Protein AF-J9GLI7-F1 (afdb_monomer_lite)

Structure (mmCIF, N/CA/C/O backbone):
data_AF-J9GLI7-F1
#
_entry.id   AF-J9GLI7-F1
#
loop_
_atom_site.group_PDB
_atom_site.id
_atom_site.type_symbol
_atom_site.label_atom_id
_atom_site.label_alt_id
_atom_site.label_comp_id
_atom_site.label_asym_id
_atom_site.label_entity_id
_atom_site.label_seq_id
_atom_site.pdbx_PDB_ins_code
_atom_site.Cartn_x
_atom_site.Cartn_y
_atom_site.Cartn_z
_atom_site.occupancy
_atom_site.B_iso_or_equiv
_atom_site.auth_seq_id
_atom_site.auth_comp_id
_atom_site.auth_asym_id
_atom_site.auth_atom_id
_atom_site.pdbx_PDB_model_num
ATOM 1 N N . MET A 1 1 ? 29.562 -5.279 60.155 1.00 58.66 1 MET A N 1
ATOM 2 C CA . MET A 1 1 ? 29.760 -5.591 58.714 1.00 58.66 1 MET A CA 1
ATOM 3 C C . MET A 1 1 ? 28.732 -6.564 58.123 1.00 58.66 1 MET A C 1
ATOM 5 O O . MET A 1 1 ? 28.361 -6.360 56.978 1.00 58.66 1 MET A O 1
ATOM 9 N N . LYS A 1 2 ? 28.255 -7.599 58.842 1.00 58.78 2 LYS A N 1
ATOM 10 C CA . LYS A 1 2 ? 27.282 -8.575 58.293 1.00 58.78 2 LYS A CA 1
ATOM 11 C C . LYS 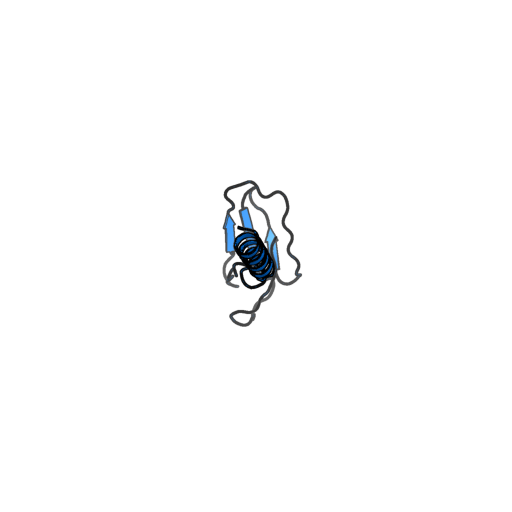A 1 2 ? 25.887 -7.982 58.015 1.00 58.78 2 LYS A C 1
ATOM 13 O O . LYS A 1 2 ? 25.368 -8.182 56.930 1.00 58.78 2 LYS A O 1
ATOM 18 N N . ILE A 1 3 ? 25.346 -7.179 58.936 1.00 66.75 3 ILE A N 1
ATOM 19 C CA . ILE A 1 3 ? 24.001 -6.571 58.817 1.00 66.75 3 ILE A CA 1
ATOM 20 C C . ILE A 1 3 ? 23.895 -5.588 57.639 1.00 66.75 3 ILE A C 1
ATOM 22 O O . ILE A 1 3 ? 22.917 -5.615 56.903 1.00 66.75 3 ILE A O 1
ATOM 26 N N . ILE A 1 4 ? 24.935 -4.781 57.403 1.00 67.81 4 ILE A N 1
ATOM 27 C CA . ILE A 1 4 ? 24.974 -3.833 56.276 1.00 67.81 4 ILE A CA 1
ATOM 28 C C . ILE A 1 4 ? 24.955 -4.585 54.936 1.00 67.81 4 ILE A C 1
ATOM 30 O O . ILE A 1 4 ? 24.232 -4.195 54.026 1.00 67.81 4 ILE A O 1
ATOM 34 N N . LYS A 1 5 ? 25.677 -5.712 54.831 1.00 61.00 5 LYS A N 1
ATOM 35 C CA . LYS A 1 5 ? 25.651 -6.557 53.627 1.00 61.00 5 LYS A CA 1
ATOM 36 C C . LYS A 1 5 ? 24.265 -7.155 53.373 1.00 61.00 5 LYS A C 1
ATOM 38 O O . LYS A 1 5 ? 23.827 -7.170 52.229 1.00 61.00 5 LYS A O 1
ATOM 43 N N . THR A 1 6 ? 23.565 -7.601 54.417 1.00 65.69 6 THR A N 1
ATOM 44 C CA . THR A 1 6 ? 22.214 -8.170 54.285 1.00 65.69 6 THR A CA 1
ATOM 45 C C . THR A 1 6 ? 21.196 -7.130 53.813 1.00 65.69 6 THR A C 1
ATOM 47 O O . THR A 1 6 ? 20.374 -7.435 52.954 1.00 65.69 6 THR A O 1
ATOM 50 N N . ILE A 1 7 ? 21.285 -5.892 54.308 1.00 72.44 7 ILE A N 1
ATOM 51 C CA . ILE A 1 7 ? 20.408 -4.794 53.873 1.00 72.44 7 ILE A CA 1
ATOM 52 C C . ILE A 1 7 ? 20.668 -4.444 52.403 1.00 72.44 7 ILE A C 1
ATOM 54 O O . ILE A 1 7 ? 19.722 -4.339 51.627 1.00 72.44 7 ILE A O 1
ATOM 58 N N . CYS A 1 8 ? 21.935 -4.333 51.989 1.00 67.62 8 CYS A N 1
ATOM 59 C CA . CYS A 1 8 ? 22.273 -4.027 50.596 1.00 67.62 8 CYS A CA 1
ATOM 60 C C . CYS A 1 8 ? 21.739 -5.077 49.609 1.00 67.62 8 CYS A C 1
ATOM 62 O O . CYS A 1 8 ? 21.244 -4.696 48.551 1.00 67.62 8 CYS A O 1
ATOM 64 N N . ILE A 1 9 ? 21.790 -6.368 49.965 1.00 71.56 9 ILE A N 1
ATOM 65 C CA . ILE A 1 9 ? 21.259 -7.465 49.135 1.00 71.56 9 ILE A CA 1
ATOM 66 C C . ILE A 1 9 ? 19.728 -7.391 49.037 1.00 71.56 9 ILE A C 1
ATOM 68 O O . ILE A 1 9 ? 19.172 -7.560 47.954 1.00 71.56 9 ILE A O 1
ATOM 72 N N . GLY A 1 10 ? 19.041 -7.086 50.144 1.00 70.56 10 GLY A N 1
ATOM 73 C CA . GLY A 1 10 ? 17.583 -6.925 50.146 1.00 70.56 10 GLY A CA 1
ATOM 74 C C . GLY A 1 10 ? 17.11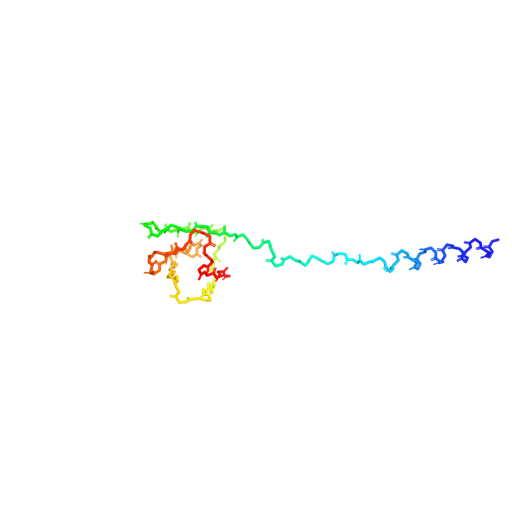1 -5.776 49.250 1.00 70.56 10 GLY A C 1
ATOM 75 O O . GLY A 1 10 ? 16.135 -5.921 48.519 1.00 70.56 10 GLY A O 1
ATOM 76 N N . VAL A 1 11 ? 17.846 -4.660 49.244 1.00 73.12 11 VAL A N 1
ATOM 77 C CA . VAL A 1 11 ? 17.539 -3.499 48.394 1.00 73.12 11 VAL A CA 1
ATOM 78 C C . VAL A 1 11 ? 17.754 -3.820 46.912 1.00 73.12 11 VAL A C 1
ATOM 80 O O . VAL A 1 11 ? 16.912 -3.476 46.089 1.00 73.12 11 VAL A O 1
ATOM 83 N N . THR A 1 12 ? 18.826 -4.532 46.550 1.00 67.31 12 THR A N 1
ATOM 84 C CA . THR A 1 12 ? 19.065 -4.893 45.138 1.00 67.31 12 THR A CA 1
ATOM 85 C C . THR A 1 12 ? 18.025 -5.878 44.606 1.00 67.31 12 THR A C 1
ATOM 87 O O . THR A 1 12 ? 17.586 -5.737 43.467 1.00 67.31 12 THR A O 1
ATOM 90 N N . ALA A 1 13 ? 17.572 -6.824 45.435 1.00 68.94 13 ALA A N 1
ATOM 91 C CA . ALA A 1 13 ? 16.501 -7.745 45.062 1.00 68.94 13 ALA A CA 1
ATOM 92 C C . ALA A 1 13 ? 15.167 -7.012 44.821 1.00 68.94 13 ALA A C 1
ATOM 94 O O . ALA A 1 13 ? 14.494 -7.280 43.827 1.00 68.94 13 ALA A O 1
ATOM 95 N N . ALA A 1 14 ? 14.822 -6.033 45.664 1.00 68.06 14 ALA A N 1
ATOM 96 C CA . ALA A 1 14 ? 13.595 -5.247 45.515 1.00 68.06 14 ALA A CA 1
ATOM 97 C C . ALA A 1 14 ? 13.592 -4.342 44.267 1.00 68.06 14 ALA A C 1
ATOM 99 O O . ALA A 1 14 ? 12.545 -4.130 43.662 1.00 68.06 14 ALA A O 1
ATOM 100 N N . LEU A 1 15 ? 14.754 -3.829 43.845 1.00 65.06 15 LEU A N 1
ATOM 101 C CA . LEU A 1 15 ? 14.857 -3.032 42.616 1.00 65.06 15 LEU A CA 1
ATOM 102 C C . LEU A 1 15 ? 14.783 -3.890 41.340 1.00 65.06 15 LEU A C 1
ATOM 104 O O . LEU A 1 15 ? 14.375 -3.387 40.297 1.00 65.06 15 LEU A O 1
ATOM 108 N N . SER A 1 16 ? 15.135 -5.17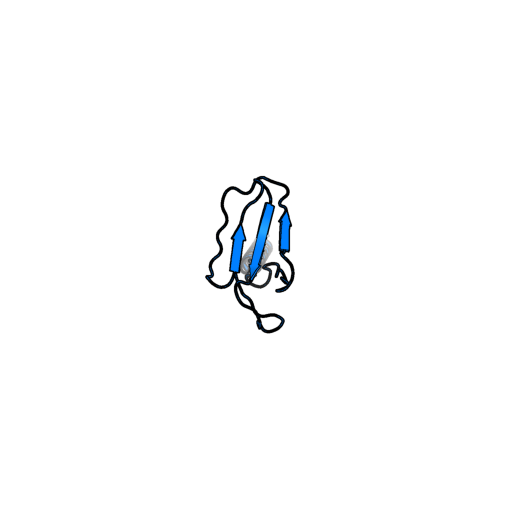9 41.409 1.00 64.31 16 SER A N 1
ATOM 109 C CA . SER A 1 16 ? 15.076 -6.094 40.256 1.00 64.31 16 SER A CA 1
ATOM 110 C C . SER A 1 16 ? 13.669 -6.592 39.903 1.00 64.31 16 SER A C 1
ATOM 112 O O . SER A 1 16 ? 13.471 -7.132 38.819 1.00 64.31 16 SER A O 1
ATOM 114 N N . SER A 1 17 ? 12.687 -6.396 40.789 1.00 63.66 17 SER A N 1
ATOM 115 C CA . SER A 1 17 ? 11.278 -6.740 40.549 1.00 63.66 17 SER A CA 1
ATOM 116 C C . SER A 1 17 ? 10.453 -5.575 40.001 1.00 63.66 17 SER A C 1
ATOM 118 O O . SER A 1 17 ? 9.230 -5.684 39.913 1.00 63.66 17 SER A O 1
ATOM 120 N N . LEU A 1 18 ? 11.086 -4.442 39.683 1.00 69.12 18 LEU A N 1
ATOM 121 C CA . LEU A 1 18 ? 10.391 -3.358 39.004 1.00 69.12 18 LEU A CA 1
ATOM 122 C C . LEU A 1 18 ? 10.016 -3.842 37.597 1.00 69.12 18 LEU A C 1
ATOM 124 O O . LEU A 1 18 ? 10.883 -4.371 36.895 1.00 69.12 18 LEU A O 1
ATOM 128 N N . PRO A 1 19 ? 8.746 -3.701 37.181 1.00 64.38 19 PRO A N 1
ATOM 129 C CA . PRO A 1 19 ? 8.346 -4.083 35.840 1.00 64.38 19 PRO A CA 1
ATOM 130 C C . PRO A 1 19 ? 9.175 -3.271 34.848 1.00 64.38 19 PRO A C 1
ATOM 132 O O . PRO A 1 19 ? 9.198 -2.040 34.887 1.00 64.38 19 PRO A O 1
ATOM 135 N N . THR A 1 20 ? 9.892 -3.969 33.974 1.00 63.94 20 THR A N 1
ATOM 136 C CA . THR A 1 20 ? 10.494 -3.333 32.810 1.00 63.94 20 THR A CA 1
ATOM 137 C C . THR A 1 20 ? 9.319 -2.952 31.914 1.00 63.94 20 THR A C 1
ATOM 139 O O . THR A 1 20 ? 8.486 -3.796 31.574 1.00 63.94 20 THR A O 1
ATOM 142 N N . PHE A 1 21 ? 9.172 -1.664 31.610 1.00 64.06 21 PHE A N 1
ATOM 143 C CA . PHE A 1 21 ? 8.220 -1.229 30.597 1.00 64.06 21 PHE A CA 1
ATOM 144 C C . PHE A 1 21 ? 8.759 -1.714 29.250 1.00 64.06 21 PHE A C 1
ATOM 146 O O . PHE A 1 21 ? 9.536 -1.028 28.592 1.00 64.06 21 PHE A O 1
ATOM 153 N N . ALA A 1 22 ? 8.417 -2.943 28.871 1.00 57.09 22 ALA A N 1
ATOM 154 C CA . ALA A 1 22 ? 8.528 -3.360 27.487 1.00 57.09 22 ALA A CA 1
ATOM 155 C C . ALA A 1 22 ? 7.592 -2.459 26.673 1.00 57.09 22 ALA A C 1
ATOM 157 O O . ALA A 1 22 ? 6.447 -2.249 27.074 1.00 57.09 22 ALA A O 1
ATOM 158 N N . GLN A 1 23 ? 8.085 -1.904 25.566 1.00 49.28 23 GLN A N 1
ATOM 159 C CA . GLN A 1 23 ? 7.282 -1.084 24.665 1.00 49.28 23 GLN A CA 1
ATOM 160 C C . GLN A 1 23 ? 6.124 -1.937 24.131 1.00 49.28 23 GLN A C 1
ATOM 162 O O . GLN A 1 23 ? 6.307 -2.802 23.278 1.00 49.28 23 GLN A O 1
ATOM 167 N N . GLN A 1 24 ? 4.939 -1.742 24.703 1.00 53.69 24 GLN A N 1
ATOM 168 C CA . GLN A 1 24 ? 3.688 -2.342 24.260 1.00 53.69 24 GLN A CA 1
ATOM 169 C C . GLN A 1 24 ? 2.941 -1.301 23.435 1.00 53.69 24 GLN A C 1
ATOM 171 O O . GLN A 1 24 ? 1.950 -0.749 23.899 1.00 53.69 24 GLN A O 1
ATOM 176 N N . THR A 1 25 ? 3.421 -0.991 22.234 1.00 50.50 25 THR A N 1
ATOM 177 C CA . THR A 1 25 ? 2.766 0.044 21.429 1.00 50.50 25 THR A CA 1
ATOM 178 C C . THR A 1 25 ? 2.482 -0.476 20.029 1.00 50.50 25 THR A C 1
ATOM 180 O O . THR A 1 25 ? 3.214 -0.228 19.083 1.00 50.50 25 THR A O 1
ATOM 183 N N . TYR A 1 26 ? 1.383 -1.225 19.909 1.00 49.28 26 TYR A N 1
ATOM 184 C CA . TYR A 1 26 ? 0.654 -1.363 18.641 1.00 49.28 26 TYR A CA 1
ATOM 185 C C . TYR A 1 26 ? 0.031 -0.012 18.215 1.00 49.28 26 TYR A C 1
ATOM 187 O O . TYR A 1 26 ? -0.219 0.227 17.042 1.00 49.28 26 TYR A O 1
ATOM 195 N N . GLU A 1 27 ? -0.152 0.899 19.176 1.00 52.72 27 GLU A N 1
ATOM 196 C CA . GLU A 1 27 ? -0.774 2.225 19.031 1.00 52.72 27 GLU A CA 1
ATOM 197 C C . GLU A 1 27 ? 0.099 3.286 18.315 1.00 52.72 27 GLU A C 1
ATOM 199 O O . GLU A 1 27 ? -0.343 4.414 18.145 1.00 52.72 27 GLU A O 1
ATOM 204 N N . GLU A 1 28 ? 1.327 2.963 17.890 1.00 56.69 28 GLU A N 1
ATOM 205 C CA . GLU A 1 28 ? 2.285 3.919 17.288 1.00 56.69 28 GLU A CA 1
ATOM 206 C C . GLU A 1 28 ? 2.544 3.661 15.794 1.00 56.69 28 GLU A C 1
ATOM 208 O O . GLU A 1 28 ? 3.513 4.162 15.227 1.00 56.69 28 GLU A O 1
ATOM 213 N N . LEU A 1 29 ? 1.700 2.871 15.126 1.00 66.81 29 LEU A N 1
ATOM 214 C CA . LEU A 1 29 ? 1.783 2.752 13.671 1.00 66.81 29 LEU A CA 1
ATOM 215 C C . LEU A 1 29 ? 1.382 4.088 13.036 1.00 66.81 29 LEU A C 1
ATOM 217 O O . LEU A 1 29 ? 0.269 4.574 13.246 1.00 66.81 29 LEU A O 1
ATOM 221 N N . GLU A 1 30 ? 2.294 4.680 12.263 1.00 71.94 30 GLU A N 1
ATOM 222 C CA . GLU A 1 30 ? 2.026 5.911 11.520 1.00 71.94 30 GLU A CA 1
ATOM 223 C C . GLU A 1 30 ? 0.806 5.716 10.612 1.00 71.94 30 GLU A C 1
ATOM 225 O O . GLU A 1 30 ? 0.786 4.857 9.727 1.00 71.94 30 GLU A O 1
ATOM 230 N N . GLN A 1 31 ? -0.233 6.519 10.843 1.00 78.81 31 GLN A N 1
ATOM 231 C CA . GLN A 1 31 ? -1.427 6.509 10.009 1.00 78.81 31 GLN A CA 1
ATOM 232 C C . GLN A 1 31 ? -1.210 7.420 8.803 1.00 78.81 31 GLN A C 1
ATOM 234 O O . GLN A 1 31 ? -0.928 8.611 8.940 1.00 78.81 31 GLN A O 1
ATOM 239 N N . LEU A 1 32 ? -1.364 6.856 7.607 1.00 82.12 32 LEU A N 1
ATOM 240 C CA . LEU A 1 32 ? -1.290 7.595 6.353 1.00 82.12 32 LEU A CA 1
ATOM 241 C C . LEU A 1 32 ? -2.704 7.925 5.873 1.00 82.12 32 LEU A C 1
ATOM 243 O O . LEU A 1 32 ? -3.428 7.046 5.405 1.00 82.12 32 LEU A O 1
ATOM 247 N N . THR A 1 33 ? -3.092 9.197 5.948 1.00 84.81 33 THR A N 1
ATOM 248 C CA . THR A 1 33 ? -4.350 9.660 5.351 1.00 84.81 33 THR A CA 1
ATOM 249 C C . THR A 1 33 ? -4.193 9.734 3.837 1.00 84.81 33 THR A C 1
ATOM 251 O O . THR A 1 33 ? -3.349 10.462 3.310 1.00 84.81 33 THR A O 1
ATOM 254 N N . VAL A 1 34 ? -5.019 8.975 3.124 1.00 84.56 34 VAL A N 1
ATOM 255 C CA . VAL A 1 34 ? -5.058 8.971 1.661 1.00 84.56 34 VAL A CA 1
ATOM 256 C C . VAL A 1 34 ? -6.316 9.671 1.180 1.00 84.56 34 VAL A C 1
ATOM 258 O O . VAL A 1 34 ? -7.369 9.596 1.804 1.00 84.56 34 VAL A O 1
ATOM 261 N N . ASN A 1 35 ? -6.204 10.375 0.063 1.00 85.44 35 ASN A N 1
ATOM 262 C CA . ASN A 1 35 ? -7.338 11.046 -0.549 1.00 85.44 35 ASN A CA 1
ATOM 263 C C . ASN A 1 35 ? -7.908 10.171 -1.674 1.00 85.44 35 ASN A C 1
ATOM 265 O O . ASN A 1 35 ? -7.165 9.505 -2.388 1.00 85.44 35 ASN A O 1
ATOM 269 N N . GLU A 1 36 ? -9.225 10.178 -1.856 1.00 85.38 36 GLU A N 1
ATOM 270 C CA . GLU A 1 36 ? -9.884 9.348 -2.874 1.00 85.38 36 GLU A CA 1
ATOM 271 C C . GLU A 1 36 ? -9.693 9.883 -4.309 1.00 85.38 36 GLU A C 1
ATOM 273 O O . GLU A 1 36 ? -9.667 9.128 -5.286 1.00 85.38 36 GLU A O 1
ATOM 278 N N . GLN A 1 37 ? -9.540 11.201 -4.460 1.00 85.50 37 GLN A N 1
ATOM 279 C CA . GLN A 1 37 ? -9.454 11.879 -5.756 1.00 85.50 37 GLN A CA 1
ATOM 280 C C . GLN A 1 37 ? -8.027 11.929 -6.314 1.00 85.50 37 GLN A C 1
ATOM 282 O O . GLN A 1 37 ? -7.854 12.078 -7.526 1.00 85.50 37 GLN A O 1
ATOM 287 N N . VAL A 1 38 ? -7.006 11.776 -5.466 1.00 86.81 38 VAL A N 1
ATOM 288 C CA . VAL A 1 38 ? -5.591 11.800 -5.867 1.00 86.81 38 VAL A CA 1
ATOM 289 C C . VAL A 1 38 ? -4.868 10.517 -5.466 1.00 86.81 38 VAL A C 1
ATOM 291 O O . VAL A 1 38 ? -5.255 9.831 -4.532 1.00 86.81 38 VAL A O 1
ATOM 294 N N . THR A 1 39 ? -3.808 10.170 -6.192 1.00 90.19 39 THR A N 1
ATOM 295 C CA . THR A 1 39 ? -2.973 9.009 -5.861 1.00 90.19 39 THR A CA 1
ATOM 296 C C . THR A 1 39 ? -1.897 9.417 -4.862 1.00 90.19 39 THR A C 1
ATOM 298 O O . THR A 1 39 ? -1.130 10.343 -5.129 1.00 90.19 39 THR A O 1
ATOM 301 N N . THR A 1 40 ? -1.788 8.694 -3.751 1.00 90.88 40 THR A N 1
ATOM 302 C CA . THR A 1 40 ? -0.707 8.893 -2.781 1.00 90.88 40 THR A CA 1
ATOM 303 C C . THR A 1 40 ? 0.537 8.147 -3.250 1.00 90.88 40 THR A C 1
ATOM 305 O O . THR A 1 40 ? 0.457 6.969 -3.593 1.00 90.88 40 THR A O 1
ATOM 308 N N . VAL A 1 41 ? 1.691 8.818 -3.272 1.00 92.38 41 VAL A N 1
ATOM 309 C CA . VAL A 1 41 ? 2.979 8.212 -3.642 1.00 92.38 41 VAL A CA 1
ATOM 310 C C . VAL A 1 41 ? 3.902 8.214 -2.432 1.00 92.38 41 VAL A C 1
ATOM 312 O O . VAL A 1 41 ? 4.279 9.272 -1.935 1.00 92.38 41 VAL A O 1
ATOM 315 N N . ILE A 1 42 ? 4.280 7.026 -1.978 1.00 90.62 42 ILE A N 1
ATOM 316 C CA . ILE A 1 42 ? 5.227 6.796 -0.889 1.00 90.62 42 ILE A CA 1
ATOM 317 C C . ILE A 1 42 ? 6.597 6.544 -1.511 1.00 90.62 42 ILE A C 1
ATOM 319 O O . ILE A 1 42 ? 6.718 5.733 -2.426 1.00 90.62 42 ILE A O 1
ATOM 323 N N . THR A 1 43 ? 7.629 7.232 -1.024 1.00 92.38 43 THR A N 1
ATOM 324 C CA . THR A 1 43 ? 9.018 7.039 -1.462 1.00 92.38 43 THR A CA 1
ATOM 325 C C . THR A 1 43 ? 9.867 6.634 -0.269 1.00 92.38 43 THR A C 1
ATOM 327 O O . THR A 1 43 ? 9.977 7.388 0.693 1.00 92.38 43 THR A O 1
ATOM 330 N N . ALA A 1 44 ? 10.476 5.456 -0.345 1.00 90.81 44 ALA A N 1
ATOM 331 C CA . ALA A 1 44 ? 11.446 4.985 0.626 1.00 90.81 44 ALA A CA 1
ATOM 332 C C . ALA A 1 44 ? 12.860 5.460 0.255 1.00 90.81 44 ALA A C 1
ATOM 334 O O . ALA A 1 44 ? 13.192 5.664 -0.920 1.00 90.81 44 ALA A O 1
ATOM 335 N N . SER A 1 45 ? 13.712 5.610 1.268 1.00 90.81 45 SER A N 1
ATOM 336 C CA . SER A 1 45 ? 15.141 5.897 1.092 1.00 90.81 45 SER A CA 1
ATOM 337 C C . SER A 1 45 ? 15.904 4.726 0.469 1.00 90.81 45 SER A C 1
ATOM 339 O O . SER A 1 45 ? 16.938 4.933 -0.164 1.00 90.81 45 SER A O 1
ATOM 341 N N . GLU A 1 46 ? 15.391 3.506 0.626 1.00 93.06 46 GLU A N 1
ATOM 342 C CA . GLU A 1 46 ? 15.997 2.266 0.148 1.00 93.06 46 GLU A CA 1
ATOM 343 C C . GLU A 1 46 ? 15.058 1.510 -0.812 1.00 93.06 46 GLU A C 1
ATOM 345 O O . GLU A 1 46 ? 13.842 1.720 -0.789 1.00 93.06 46 GLU A O 1
ATOM 350 N N . PRO A 1 47 ? 15.587 0.616 -1.671 1.00 92.19 47 PRO A N 1
ATOM 351 C CA . PRO A 1 47 ? 14.760 -0.199 -2.554 1.00 92.19 47 PRO A CA 1
ATOM 352 C C . PRO A 1 47 ? 13.834 -1.150 -1.784 1.00 92.19 47 PRO A C 1
ATOM 354 O O . PRO A 1 47 ? 14.285 -2.017 -1.034 1.00 92.19 47 PRO A O 1
ATOM 357 N N . ILE A 1 48 ? 12.541 -1.039 -2.060 1.00 89.38 48 ILE A N 1
ATOM 358 C CA . ILE A 1 48 ? 11.461 -1.858 -1.522 1.00 89.38 48 ILE A CA 1
ATOM 359 C C . ILE A 1 48 ? 11.461 -3.207 -2.245 1.00 89.38 48 ILE A C 1
ATOM 361 O O . ILE A 1 48 ? 11.404 -3.279 -3.476 1.00 89.38 48 ILE A O 1
ATOM 365 N N . ARG A 1 49 ? 11.557 -4.292 -1.472 1.00 88.44 49 ARG A N 1
ATOM 366 C CA . ARG A 1 49 ? 11.669 -5.667 -1.993 1.00 88.44 49 ARG A CA 1
ATOM 367 C C . ARG A 1 49 ? 10.342 -6.400 -2.053 1.00 88.44 49 ARG A C 1
ATOM 369 O O . ARG A 1 49 ? 10.149 -7.236 -2.930 1.00 88.44 49 ARG A O 1
ATOM 376 N N . PHE A 1 50 ? 9.482 -6.114 -1.094 1.00 86.62 50 PHE A N 1
ATOM 377 C CA . PHE A 1 50 ? 8.184 -6.729 -0.941 1.00 86.62 50 PHE A CA 1
ATOM 378 C C . PHE A 1 50 ? 7.234 -5.684 -0.377 1.00 86.62 50 PHE A C 1
ATOM 380 O O . PHE A 1 50 ? 7.675 -4.777 0.326 1.00 86.62 50 PHE A O 1
ATOM 387 N N . VAL A 1 51 ? 5.966 -5.810 -0.739 1.00 86.00 51 VAL A N 1
ATOM 388 C CA . VAL A 1 51 ? 4.885 -4.963 -0.251 1.00 86.00 51 VAL A CA 1
ATOM 389 C C . VAL A 1 51 ? 3.734 -5.895 0.059 1.00 86.00 51 VAL A C 1
ATOM 391 O O . VAL A 1 51 ? 3.255 -6.570 -0.856 1.00 86.00 51 VAL A O 1
ATOM 394 N N . ASP A 1 52 ? 3.307 -5.935 1.318 1.00 87.56 52 ASP A N 1
ATOM 395 C CA . ASP A 1 52 ? 2.024 -6.544 1.666 1.00 87.56 52 ASP A CA 1
ATOM 396 C C . ASP A 1 52 ? 0.960 -5.463 1.822 1.00 87.56 52 ASP A C 1
ATOM 398 O O . ASP A 1 52 ? 1.180 -4.436 2.467 1.00 87.56 52 ASP A O 1
ATOM 4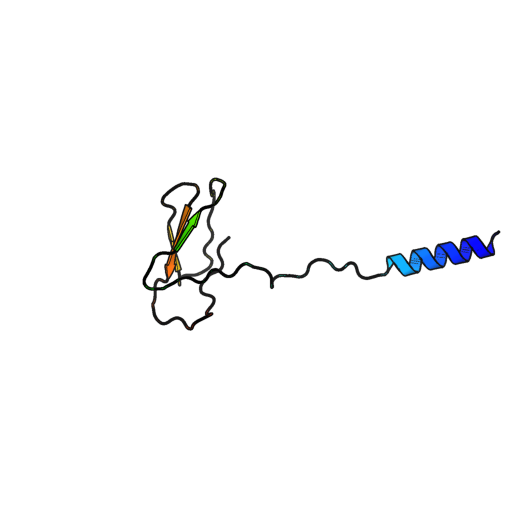02 N N . ILE A 1 53 ? -0.206 -5.708 1.231 1.00 87.50 53 ILE A N 1
ATOM 403 C CA . ILE A 1 53 ? -1.391 -4.873 1.407 1.00 87.50 53 ILE A CA 1
ATOM 404 C C . ILE A 1 53 ? -2.487 -5.809 1.890 1.00 87.50 53 ILE A C 1
ATOM 406 O O . ILE A 1 53 ? -3.110 -6.515 1.098 1.00 87.50 53 ILE A O 1
ATOM 410 N N . SER A 1 54 ? -2.729 -5.823 3.198 1.00 77.94 54 SER A N 1
ATOM 411 C CA . SER A 1 54 ? -3.603 -6.814 3.837 1.00 77.94 54 SER A CA 1
ATOM 412 C C . SER A 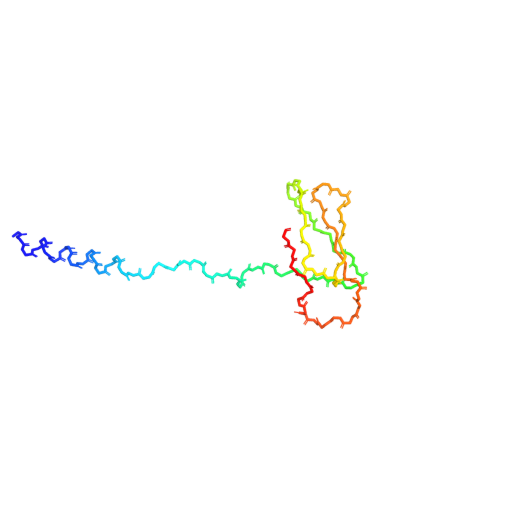1 54 ? -5.106 -6.489 3.686 1.00 77.94 54 SER A C 1
ATOM 414 O O . SER A 1 54 ? -5.884 -6.661 4.623 1.00 77.94 54 SER A O 1
ATOM 416 N N . THR A 1 55 ? -5.538 -5.962 2.532 1.00 84.12 55 THR A N 1
ATOM 417 C CA . THR A 1 55 ? -6.934 -5.573 2.261 1.00 84.12 55 THR A CA 1
ATOM 418 C C . THR A 1 55 ? -7.272 -5.600 0.771 1.00 84.12 55 THR A C 1
ATOM 420 O O . THR A 1 55 ? -6.427 -5.343 -0.084 1.00 84.12 55 THR A O 1
ATOM 423 N N . ASP A 1 56 ? -8.555 -5.788 0.464 1.00 84.31 56 ASP A N 1
ATOM 424 C CA . ASP A 1 56 ? -9.090 -5.641 -0.889 1.00 84.31 56 ASP A CA 1
ATOM 425 C C . ASP A 1 56 ? -9.586 -4.224 -1.200 1.00 84.31 56 ASP A C 1
ATOM 427 O O . ASP A 1 56 ? -9.943 -3.964 -2.348 1.00 84.31 56 ASP A O 1
ATOM 431 N N . LYS A 1 57 ? -9.604 -3.304 -0.224 1.00 86.19 57 LYS A N 1
ATOM 432 C CA . LYS A 1 57 ? -10.143 -1.937 -0.381 1.00 86.19 57 LYS A CA 1
ATOM 433 C C . LYS A 1 57 ? -9.185 -0.958 -1.066 1.00 86.19 57 LYS A C 1
ATOM 435 O O . LYS A 1 57 ? -9.609 0.070 -1.590 1.00 86.19 57 LYS A O 1
ATOM 440 N N . VAL A 1 58 ? -7.891 -1.264 -1.078 1.00 87.25 58 VAL A N 1
ATOM 441 C CA . VAL A 1 58 ? -6.842 -0.388 -1.616 1.00 87.25 58 VAL A CA 1
ATOM 442 C C . VAL A 1 58 ? -6.140 -1.095 -2.767 1.00 87.25 58 VAL A C 1
ATOM 444 O O . VAL A 1 58 ? -5.895 -2.298 -2.714 1.00 87.25 58 VAL A O 1
ATOM 447 N N . VAL A 1 59 ? -5.831 -0.354 -3.831 1.00 88.38 59 VAL A N 1
ATOM 448 C CA . VAL A 1 59 ? -4.894 -0.800 -4.867 1.00 88.38 59 VAL A CA 1
ATOM 449 C C . VAL A 1 59 ? -3.560 -0.121 -4.677 1.00 88.38 59 VAL A C 1
ATOM 451 O O . VAL A 1 59 ? -3.495 1.080 -4.402 1.00 88.38 59 VAL A O 1
ATOM 454 N N . GLY A 1 60 ? -2.503 -0.898 -4.880 1.00 87.75 60 GLY A N 1
ATOM 455 C CA . GLY A 1 60 ? -1.153 -0.382 -4.939 1.00 87.75 60 GLY A CA 1
ATOM 456 C C . GLY A 1 60 ? -0.390 -0.893 -6.146 1.00 87.75 60 GLY A C 1
ATOM 457 O O . GLY A 1 60 ? -0.666 -1.976 -6.662 1.00 87.75 60 GLY A O 1
ATOM 458 N N . ASP A 1 61 ? 0.573 -0.096 -6.593 1.00 89.19 61 ASP A N 1
ATOM 459 C CA . ASP A 1 61 ? 1.555 -0.506 -7.589 1.00 89.19 61 ASP A CA 1
ATOM 460 C C . ASP A 1 61 ? 2.926 0.126 -7.317 1.00 89.19 61 ASP A C 1
ATOM 462 O O . ASP A 1 61 ? 3.032 1.173 -6.674 1.00 89.19 61 ASP A O 1
ATOM 466 N N . GLN A 1 62 ? 3.985 -0.520 -7.804 1.00 89.75 62 GLN A N 1
ATOM 467 C CA . GLN A 1 62 ? 5.372 -0.098 -7.611 1.00 89.75 62 GLN A CA 1
ATOM 468 C C . GLN A 1 62 ? 5.951 0.391 -8.949 1.00 89.75 62 GLN A C 1
ATOM 470 O O . GLN A 1 62 ? 6.425 -0.428 -9.739 1.00 89.75 62 GLN A O 1
ATOM 475 N N . PRO A 1 63 ? 5.915 1.704 -9.249 1.00 87.56 63 PRO A N 1
ATOM 476 C CA . PRO A 1 63 ? 6.404 2.204 -10.533 1.00 87.56 63 PRO A CA 1
ATOM 477 C C . PRO A 1 63 ? 7.935 2.165 -10.636 1.00 87.56 63 PRO A C 1
ATOM 479 O O . PRO A 1 63 ? 8.471 1.922 -11.715 1.00 87.56 63 PRO A O 1
ATOM 482 N N . ILE A 1 64 ? 8.643 2.384 -9.524 1.00 91.69 64 ILE A N 1
ATOM 483 C CA . ILE A 1 64 ? 10.096 2.210 -9.399 1.00 91.69 64 ILE A CA 1
ATOM 484 C C . ILE A 1 64 ? 10.433 1.512 -8.079 1.00 91.69 64 ILE A C 1
ATOM 486 O O . ILE A 1 64 ? 9.617 1.454 -7.159 1.00 91.69 64 ILE A O 1
ATOM 490 N N . ASN A 1 65 ? 11.646 0.966 -7.983 1.00 91.81 65 ASN A N 1
ATOM 491 C CA . ASN A 1 65 ? 12.039 0.045 -6.915 1.00 91.81 65 ASN A CA 1
ATOM 492 C C . ASN A 1 65 ? 11.945 0.619 -5.492 1.00 91.81 65 ASN A C 1
ATOM 494 O O . ASN A 1 65 ? 11.882 -0.159 -4.556 1.00 91.81 65 ASN A O 1
ATOM 498 N N . ASN A 1 66 ? 11.917 1.934 -5.298 1.00 92.12 66 ASN A N 1
ATOM 499 C CA . ASN A 1 66 ? 11.825 2.567 -3.983 1.00 92.12 66 ASN A CA 1
ATOM 500 C C . ASN A 1 66 ? 10.526 3.362 -3.779 1.00 92.12 66 ASN A C 1
ATOM 502 O O . ASN A 1 66 ? 10.444 4.159 -2.849 1.00 92.12 66 ASN A O 1
ATOM 506 N N . THR A 1 67 ? 9.518 3.182 -4.634 1.00 92.81 67 THR A N 1
ATOM 507 C CA . THR A 1 67 ? 8.254 3.924 -4.524 1.00 92.81 67 THR A CA 1
ATOM 508 C C . THR A 1 67 ? 7.045 3.016 -4.583 1.00 92.81 67 THR A C 1
ATOM 510 O O . THR A 1 67 ? 7.008 2.120 -5.418 1.00 92.81 67 THR A O 1
ATOM 513 N N . ILE A 1 68 ? 6.011 3.326 -3.813 1.00 92.56 68 ILE A N 1
ATOM 514 C CA . ILE A 1 68 ? 4.702 2.677 -3.899 1.00 92.56 68 ILE A CA 1
ATOM 515 C C . ILE A 1 68 ? 3.662 3.753 -4.157 1.00 92.56 68 ILE A C 1
ATOM 517 O O . ILE A 1 68 ? 3.675 4.807 -3.527 1.00 92.56 68 ILE A O 1
ATOM 521 N N . ARG A 1 69 ? 2.739 3.491 -5.074 1.00 92.56 69 ARG A N 1
ATOM 522 C CA . ARG A 1 69 ? 1.535 4.300 -5.234 1.00 92.56 69 ARG A CA 1
ATOM 523 C C . ARG A 1 69 ? 0.372 3.571 -4.604 1.00 92.56 69 ARG A C 1
ATOM 525 O O . ARG A 1 69 ? 0.254 2.367 -4.791 1.00 92.56 69 ARG A O 1
ATOM 532 N N . LEU A 1 70 ? -0.480 4.304 -3.904 1.00 91.19 70 LEU A N 1
ATOM 533 C CA . LEU A 1 70 ? -1.685 3.783 -3.279 1.00 91.19 70 LEU A CA 1
ATOM 534 C C . LEU A 1 70 ? -2.886 4.623 -3.693 1.00 91.19 70 LEU A C 1
ATOM 536 O O . LEU A 1 70 ? -2.808 5.854 -3.783 1.00 91.19 70 LEU A O 1
ATOM 540 N N . LYS A 1 71 ? -4.005 3.943 -3.935 1.00 90.44 71 LYS A N 1
ATOM 541 C CA . LYS A 1 71 ? -5.298 4.579 -4.159 1.00 90.44 71 LYS A CA 1
ATOM 542 C C . LYS A 1 71 ? -6.435 3.703 -3.613 1.00 90.44 71 LYS A C 1
ATOM 544 O O . LYS A 1 71 ? -6.425 2.495 -3.864 1.00 90.44 71 LYS A O 1
ATOM 549 N N . PRO A 1 72 ? -7.423 4.278 -2.907 1.00 91.00 72 PRO A N 1
ATOM 550 C CA . PRO A 1 72 ? -8.660 3.571 -2.582 1.00 91.00 72 PRO A CA 1
ATOM 551 C C . PRO A 1 72 ? -9.379 3.098 -3.854 1.00 91.00 72 PRO A C 1
ATOM 553 O O . PRO A 1 72 ? -9.418 3.813 -4.859 1.00 91.00 72 PRO A O 1
ATOM 556 N N . LYS A 1 73 ? -9.918 1.876 -3.836 1.00 88.50 73 LYS A N 1
ATOM 557 C CA . LYS A 1 73 ? -10.711 1.329 -4.954 1.00 88.50 73 LYS A CA 1
ATOM 558 C C . LYS A 1 73 ? -12.105 1.935 -5.013 1.00 88.50 73 LYS A C 1
ATOM 560 O O . LYS A 1 73 ? -12.629 2.154 -6.103 1.00 88.50 73 LYS A O 1
ATOM 565 N N . GLU A 1 74 ? -12.685 2.164 -3.845 1.00 85.62 74 GLU A N 1
ATOM 566 C CA . GLU A 1 74 ? -14.033 2.678 -3.669 1.00 85.62 74 GLU A CA 1
ATOM 567 C C . GLU A 1 74 ? -13.976 4.075 -3.048 1.00 85.62 74 GLU A C 1
ATOM 569 O O . GLU A 1 74 ? -12.943 4.511 -2.538 1.00 85.62 74 GLU A O 1
ATOM 574 N N . THR A 1 75 ? -15.081 4.798 -3.180 1.00 82.69 75 THR A N 1
ATOM 575 C CA . THR A 1 75 ? -15.250 6.157 -2.661 1.00 82.69 75 THR A CA 1
ATOM 576 C C . THR A 1 75 ? -16.355 6.169 -1.620 1.00 82.69 75 THR A C 1
ATOM 578 O O . THR A 1 75 ? -17.311 5.401 -1.751 1.00 82.69 75 THR A O 1
ATOM 581 N N . GLY A 1 76 ? -16.298 7.098 -0.672 1.00 82.44 76 GLY A N 1
ATOM 582 C CA . GLY A 1 76 ? -17.282 7.215 0.406 1.00 82.44 76 GLY A CA 1
ATOM 583 C C . GLY A 1 76 ? -16.814 6.590 1.716 1.00 82.44 76 GLY A C 1
ATOM 584 O O . GLY A 1 76 ? -17.648 6.183 2.523 1.00 82.44 76 GLY A O 1
ATOM 585 N N . HIS A 1 77 ? -15.499 6.511 1.911 1.00 84.06 77 HIS A N 1
ATOM 586 C CA . HIS A 1 77 ? -14.914 6.150 3.192 1.00 84.06 77 HIS A CA 1
ATOM 587 C C . HIS A 1 77 ? -15.131 7.274 4.208 1.00 84.06 77 HIS A C 1
ATOM 589 O O . HIS A 1 77 ? -15.073 8.460 3.870 1.00 84.06 77 HIS A O 1
ATOM 595 N N . GLU A 1 78 ? -15.413 6.905 5.457 1.00 81.88 78 GLU A N 1
ATOM 596 C CA . GLU A 1 78 ? -15.525 7.889 6.535 1.00 81.88 78 GLU A CA 1
ATOM 597 C C . GLU A 1 78 ? -14.146 8.500 6.825 1.00 81.88 78 GLU A C 1
ATOM 599 O O . GLU A 1 78 ? -13.114 7.835 6.703 1.00 81.88 78 GLU A O 1
ATOM 604 N N . ASP A 1 79 ? -14.112 9.779 7.207 1.00 76.19 79 ASP A N 1
ATOM 605 C CA . ASP A 1 79 ? -12.853 10.417 7.593 1.00 76.19 79 ASP A CA 1
ATOM 606 C C . ASP A 1 79 ? -12.271 9.710 8.826 1.00 76.19 79 ASP A C 1
ATOM 608 O O . ASP A 1 79 ? -12.951 9.536 9.840 1.00 76.19 79 ASP A O 1
ATOM 612 N N . GLY A 1 80 ? -11.020 9.261 8.719 1.00 76.38 80 GLY A N 1
ATOM 613 C CA . GLY A 1 80 ? -10.370 8.422 9.727 1.00 76.38 80 GLY A CA 1
ATOM 614 C C . GLY A 1 80 ? -10.651 6.914 9.626 1.00 76.38 80 GLY A C 1
ATOM 615 O O . GLY A 1 80 ? -10.169 6.167 10.478 1.00 76.38 80 GLY A O 1
ATOM 616 N N . GLU A 1 81 ? -11.375 6.425 8.608 1.00 83.00 81 GLU A N 1
ATOM 617 C CA . GLU A 1 81 ? -11.517 4.980 8.370 1.00 83.00 81 GLU A CA 1
ATOM 618 C C . GLU A 1 81 ? -10.155 4.353 8.014 1.00 83.00 81 GLU A C 1
ATOM 620 O O . GLU A 1 81 ? -9.471 4.762 7.072 1.00 83.00 81 GLU A O 1
ATOM 625 N N . VAL A 1 82 ? -9.764 3.303 8.740 1.00 83.69 82 VAL A N 1
ATOM 626 C CA . VAL A 1 82 ? -8.558 2.528 8.425 1.00 83.69 82 VAL A CA 1
ATOM 627 C C . VAL A 1 82 ? -8.863 1.555 7.286 1.00 83.69 82 VAL A C 1
ATOM 629 O O . VAL A 1 82 ? -9.572 0.564 7.464 1.00 83.69 82 VAL A O 1
ATOM 632 N N . LEU A 1 83 ? -8.308 1.830 6.105 1.00 84.12 83 LEU A N 1
ATOM 633 C CA . LEU A 1 83 ? -8.572 1.039 4.897 1.00 84.12 83 LEU A CA 1
ATOM 634 C C . LEU A 1 83 ? -7.655 -0.177 4.752 1.00 84.12 83 LEU A C 1
ATOM 636 O O . LEU A 1 83 ? -8.095 -1.224 4.269 1.00 84.12 83 LEU A O 1
ATOM 640 N N . ALA A 1 84 ? -6.386 -0.023 5.135 1.00 84.25 84 ALA A N 1
ATOM 641 C CA . ALA A 1 84 ? -5.320 -0.991 4.915 1.00 84.25 84 ALA A CA 1
ATOM 642 C C . ALA A 1 84 ? -4.239 -0.881 5.991 1.00 84.25 84 ALA A C 1
ATOM 644 O O . ALA A 1 84 ? -3.989 0.203 6.516 1.00 84.25 84 ALA A O 1
ATOM 645 N N . ILE A 1 85 ? -3.536 -1.987 6.216 1.00 83.56 85 ILE A N 1
ATOM 646 C CA . ILE A 1 85 ? -2.199 -1.987 6.809 1.00 83.56 85 ILE A CA 1
ATOM 647 C C . ILE A 1 85 ? -1.230 -2.308 5.673 1.00 83.56 85 ILE A C 1
ATOM 649 O O . ILE A 1 85 ? -1.497 -3.203 4.867 1.00 83.56 85 ILE A O 1
ATOM 653 N N . VAL A 1 86 ? -0.151 -1.534 5.586 1.00 81.69 86 VAL A N 1
ATOM 654 C CA . VAL A 1 86 ? 0.899 -1.702 4.579 1.00 81.69 86 VAL A CA 1
ATOM 655 C C . VAL A 1 86 ? 2.201 -1.981 5.313 1.00 81.69 86 VAL A C 1
ATOM 657 O O . VAL A 1 86 ? 2.560 -1.223 6.216 1.00 81.69 86 VAL A O 1
ATOM 660 N N . THR A 1 87 ? 2.881 -3.064 4.937 1.00 82.25 87 THR A N 1
ATOM 661 C CA . THR A 1 87 ? 4.169 -3.480 5.518 1.00 82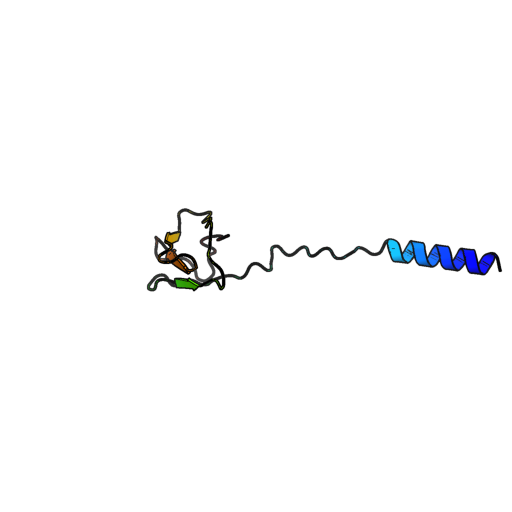.25 87 THR A CA 1
ATOM 662 C C . THR A 1 87 ? 5.210 -3.726 4.444 1.00 82.25 87 THR A C 1
ATOM 664 O O . THR A 1 87 ? 4.834 -4.333 3.409 1.00 82.25 87 THR A O 1
#

Secondary structure (DSSP, 8-state):
-HHHHHHHHHHHHHHHTSPP-----GGGPPP----SSS-EEEE-SS------B--SSEEEE-SSTTEEEEEESSS-PPTT-----B-

Foldseek 3Di:
DVVVVVVVVVVVVVVVPDDDPDPPPPPPPDDDDDDQVDKDKDFAPDFDDDKDWPAPQKDWDDPDRGMIIIHGPDDDDDVVDDHTDMD

Organism: NCBI:txid749906

Sequence (87 aa):
MKIIKTICIGVTAALSSLPTFAQQTYEELEQLTVNEQVTTVITASEPIRFVDISTDKVVGDQPINNTIRLKPKETGHEDGEVLAIVT

pLDDT: mean 78.76, std 12.39, range [49.28, 93.06]

Radius of gyration: 24.46 Å; chains: 1; bounding box: 47×20×69 Å